Protein AF-A0A2H9PUE4-F1 (afdb_monomer)

Mean predicted aligned error: 6.06 Å

Nearest PDB structures (foldseek):
  3v8v-assembly1_A  TM=7.318E-01  e=1.512E-08  Escherichia coli K-12
  3v97-assembly1_A  TM=7.024E-01  e=2.217E-08  Escherichia coli K-12
  3v97-assembly2_B  TM=6.130E-01  e=7.883E-07  Escherichia coli K-12
  3ldu-assembly1_A  TM=6.928E-01  e=2.484E-06  Clostridioides difficile 630
  3v8v-assembly2_B  TM=5.876E-01  e=1.140E-04  Escherichia coli K-12

Solvent-accessible surface area (backbone atoms only — not comparable to full-atom values): 8380 Å² total; per-residue (Å²): 87,56,31,38,31,36,32,55,70,88,42,39,71,61,36,45,51,51,41,40,76,55,67,34,46,72,75,48,74,51,90,28,28,32,32,30,38,30,55,71,72,40,46,53,47,40,48,72,65,54,82,57,40,47,33,34,20,37,55,65,52,70,77,67,37,52,61,19,21,31,58,47,54,46,62,71,45,92,88,56,59,50,72,58,51,23,52,53,51,45,54,50,52,53,51,51,25,54,75,72,71,41,63,59,44,85,29,92,85,77,40,80,24,47,34,37,36,40,35,35,73,40,101,71,97,44,69,43,77,46,59,19,35,57,74,42,62,65,51,78,68,43,67,77,63,65,54,66,77,67,72,74,130

Sequence (153 aa):
MKAIAEVLVGAQAYAAQELTLLGCTVTGQQDG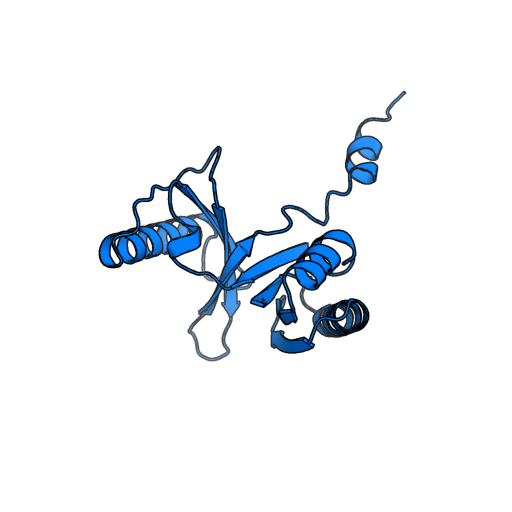LVFFDADDATTYRACYRSQSSERICKALDLQDLEGSFCVRARVLSDDVATPAAEATIGARLLEECRSAGVETKVDLSSPKAMVRATIVPQGDDTSGEVLGIDLSGDIGKRDYKVFASRSSL

Foldseek 3Di:
DKKKFFFAFVCAVVQCVVLVVLVWAFDDDDGRMTITDDDPVSQVSCLQPRPGGQFMFAQDDLLLQAAEEFEFEDEPDPPDDRVVVRVVVQVVSVVVCVVVVRHYDYDPDDGSWYKYWYFDDDPPPDTDIGIGTTPRPGSVPDVVVVVVVVDDD

Secondary structure (DSSP, 8-state):
-EEEEEE-TT-HHHHHHHHHHTT-EEEEEETTEEEEE--HHHHHHHHHH-SSEEEEEEEP-GGGGSS-EEEEEEE-STTS-HHHHHHHHHHHHHHHHHHTT----B-SSS-SEEEEEEEEEPSSS-EEEEEEEESSS-TT--HHHHHHTS---

Structure (mmCIF, N/CA/C/O backbone):
data_AF-A0A2H9PUE4-F1
#
_entry.id   AF-A0A2H9PUE4-F1
#
loop_
_atom_site.group_PDB
_atom_site.id
_atom_site.type_symbol
_atom_site.label_atom_id
_atom_site.label_alt_id
_atom_site.label_comp_id
_atom_site.label_asym_id
_atom_site.label_entity_id
_atom_site.label_seq_id
_atom_site.pdbx_PDB_ins_code
_atom_site.Cartn_x
_atom_site.Cartn_y
_atom_site.Cartn_z
_atom_site.occupancy
_atom_site.B_iso_or_equiv
_atom_site.auth_seq_id
_atom_site.auth_comp_id
_atom_site.auth_asym_id
_atom_site.auth_atom_id
_atom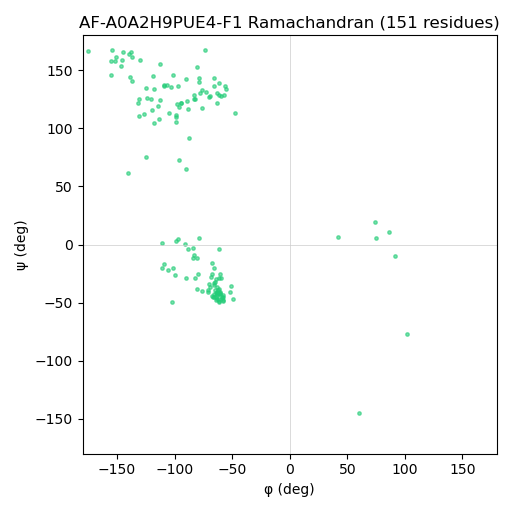_site.pdbx_PDB_model_num
ATOM 1 N N . MET A 1 1 ? -5.335 -11.157 -4.979 1.00 92.81 1 MET A N 1
ATOM 2 C CA . MET A 1 1 ? -5.333 -9.836 -4.323 1.00 92.81 1 MET A CA 1
ATOM 3 C C . MET A 1 1 ? -4.984 -8.782 -5.357 1.00 92.81 1 MET A C 1
ATOM 5 O O . MET A 1 1 ? -4.042 -9.008 -6.105 1.00 92.81 1 ME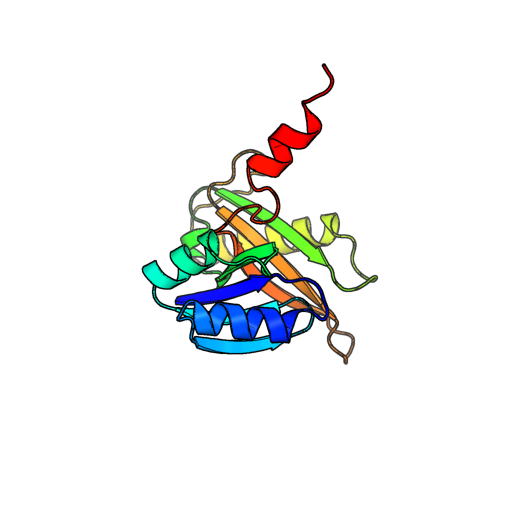T A O 1
ATOM 9 N N . LYS A 1 2 ? -5.726 -7.667 -5.384 1.00 96.31 2 LYS A N 1
ATOM 10 C CA . LYS A 1 2 ? -5.362 -6.470 -6.155 1.00 96.31 2 LYS A CA 1
ATOM 11 C C . LYS A 1 2 ? -4.378 -5.636 -5.342 1.00 96.31 2 LYS A C 1
ATOM 13 O O . LYS A 1 2 ? -4.663 -5.336 -4.180 1.00 96.31 2 LYS A O 1
ATOM 18 N N . ALA A 1 3 ? -3.253 -5.269 -5.934 1.00 96.75 3 ALA A N 1
ATOM 19 C CA . ALA A 1 3 ? -2.186 -4.537 -5.272 1.00 96.75 3 ALA A CA 1
ATOM 20 C C . ALA A 1 3 ? -1.622 -3.422 -6.163 1.00 96.75 3 ALA A C 1
ATOM 22 O O . ALA A 1 3 ? -1.826 -3.384 -7.380 1.00 96.75 3 ALA A O 1
ATOM 23 N N . ILE A 1 4 ? -0.948 -2.479 -5.514 1.00 97.12 4 ILE A N 1
ATOM 24 C CA . ILE A 1 4 ? -0.405 -1.258 -6.097 1.00 97.12 4 ILE A CA 1
ATOM 25 C C . ILE A 1 4 ? 1.047 -1.145 -5.641 1.00 97.12 4 ILE A C 1
ATOM 27 O O . ILE A 1 4 ? 1.323 -1.155 -4.443 1.00 97.12 4 ILE A O 1
ATOM 31 N N . ALA A 1 5 ? 1.978 -1.022 -6.578 1.00 96.12 5 ALA A N 1
ATOM 32 C CA . ALA A 1 5 ? 3.348 -0.635 -6.286 1.00 96.12 5 ALA A CA 1
ATOM 33 C C . ALA A 1 5 ? 3.514 0.865 -6.539 1.00 96.12 5 ALA A C 1
ATOM 35 O O . ALA A 1 5 ? 3.308 1.337 -7.657 1.00 96.12 5 ALA A O 1
ATOM 36 N N . GLU A 1 6 ? 3.897 1.602 -5.499 1.00 95.00 6 GLU A N 1
ATOM 37 C CA . GLU A 1 6 ? 4.388 2.971 -5.630 1.00 95.00 6 GLU A CA 1
ATOM 38 C C . GLU A 1 6 ? 5.835 2.928 -6.118 1.00 95.00 6 GLU A C 1
ATOM 40 O O . GLU A 1 6 ? 6.665 2.215 -5.550 1.00 95.00 6 GLU A O 1
ATOM 45 N N . VAL A 1 7 ? 6.149 3.691 -7.158 1.00 94.31 7 VAL A N 1
ATOM 46 C CA . VAL A 1 7 ? 7.466 3.708 -7.804 1.00 94.31 7 VAL A CA 1
ATOM 47 C C . VAL A 1 7 ? 7.886 5.140 -8.125 1.00 94.31 7 VAL A C 1
ATOM 49 O O . VAL A 1 7 ? 7.073 6.070 -8.134 1.00 94.31 7 VAL A O 1
ATOM 52 N N . LEU A 1 8 ? 9.165 5.334 -8.442 1.00 92.00 8 LEU A N 1
ATOM 53 C CA . LEU A 1 8 ? 9.621 6.606 -8.991 1.00 92.00 8 LEU A CA 1
ATOM 54 C C . LEU A 1 8 ? 8.914 6.888 -10.330 1.00 92.00 8 LEU A C 1
ATOM 56 O O . LEU A 1 8 ? 8.755 5.993 -11.163 1.00 92.00 8 LEU A O 1
ATOM 60 N N . VAL A 1 9 ? 8.507 8.139 -10.551 1.00 90.75 9 VAL A N 1
ATOM 61 C CA . VAL A 1 9 ? 7.929 8.569 -11.834 1.00 90.75 9 VAL A CA 1
ATOM 62 C C . VAL A 1 9 ? 8.953 8.328 -12.951 1.00 90.75 9 VAL A C 1
ATOM 64 O O . VAL A 1 9 ? 10.113 8.715 -12.829 1.00 90.75 9 VAL A O 1
ATOM 67 N N . GLY A 1 10 ? 8.537 7.642 -14.017 1.00 91.62 10 GLY A N 1
ATOM 68 C CA . GLY A 1 10 ? 9.399 7.196 -15.118 1.00 91.62 10 GLY A CA 1
ATOM 69 C C . GLY A 1 10 ? 9.992 5.788 -14.948 1.00 91.62 10 GLY A C 1
ATOM 70 O O . GLY A 1 10 ? 10.546 5.250 -15.905 1.00 91.62 10 GLY A O 1
ATOM 71 N N . ALA A 1 11 ? 9.870 5.158 -13.772 1.00 94.75 11 ALA A N 1
ATOM 72 C CA . ALA A 1 11 ? 10.392 3.811 -13.506 1.00 94.75 11 ALA A CA 1
ATOM 73 C C . ALA A 1 11 ? 9.345 2.685 -13.641 1.00 94.75 11 ALA A C 1
ATOM 75 O O . ALA A 1 11 ? 9.654 1.523 -13.374 1.00 94.75 11 ALA A O 1
ATOM 76 N N . GLN A 1 12 ? 8.115 2.989 -14.062 1.00 95.62 12 GLN A N 1
ATOM 77 C CA . GLN A 1 12 ? 6.990 2.044 -14.047 1.00 95.62 12 GLN A CA 1
ATOM 78 C C . GLN A 1 12 ? 7.211 0.834 -14.944 1.00 95.62 12 GLN A C 1
ATOM 80 O O . GLN A 1 12 ? 6.933 -0.285 -14.526 1.00 95.62 12 GLN A O 1
ATOM 85 N N . ALA A 1 13 ? 7.763 1.037 -16.143 1.00 96.44 13 ALA A N 1
ATOM 86 C CA . ALA A 1 13 ? 8.012 -0.060 -17.074 1.00 96.44 13 ALA A CA 1
ATOM 87 C C . ALA A 1 13 ? 9.019 -1.066 -16.495 1.00 96.44 13 ALA A C 1
ATOM 89 O O . ALA A 1 13 ? 8.822 -2.279 -16.588 1.00 96.44 13 ALA A O 1
ATOM 90 N N . TYR A 1 14 ? 10.068 -0.557 -15.841 1.00 96.75 14 TYR A N 1
ATOM 91 C CA . TYR A 1 14 ? 11.058 -1.384 -15.158 1.00 96.75 14 TYR A CA 1
ATOM 92 C C . TYR A 1 14 ? 10.439 -2.120 -13.962 1.00 96.75 14 TYR A C 1
ATOM 94 O O . TYR A 1 14 ? 10.622 -3.329 -13.816 1.00 96.75 14 TYR A O 1
ATOM 102 N N . ALA A 1 15 ? 9.646 -1.421 -13.149 1.00 96.88 15 ALA A N 1
ATOM 103 C CA . ALA A 1 15 ? 8.969 -2.018 -12.004 1.00 96.88 15 ALA A CA 1
ATOM 104 C C . ALA A 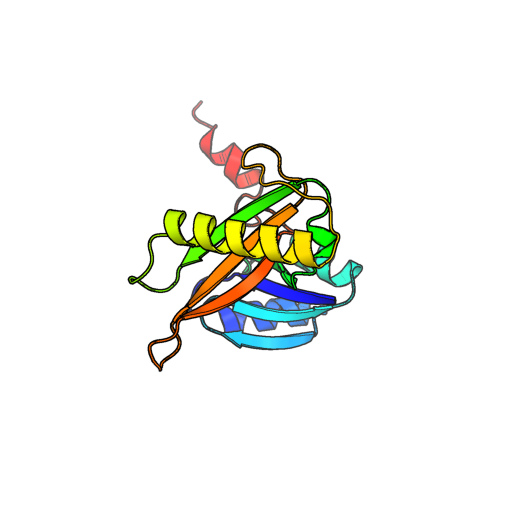1 15 ? 7.936 -3.080 -12.404 1.00 96.88 15 ALA A C 1
ATOM 106 O O . ALA A 1 15 ? 7.863 -4.140 -11.788 1.00 96.88 15 ALA A O 1
ATOM 107 N N . ALA A 1 16 ? 7.182 -2.852 -13.478 1.00 98.12 16 ALA A N 1
ATOM 108 C CA . ALA A 1 16 ? 6.245 -3.822 -14.033 1.00 98.12 16 ALA A CA 1
ATOM 109 C C . ALA A 1 16 ? 6.957 -5.103 -14.491 1.00 98.12 16 ALA A C 1
ATOM 111 O O . ALA A 1 16 ? 6.490 -6.213 -14.216 1.00 98.12 16 ALA A O 1
ATOM 112 N N . GLN A 1 17 ? 8.115 -4.969 -15.145 1.00 98.38 17 GLN A N 1
ATOM 113 C CA . GLN A 1 17 ? 8.927 -6.121 -15.526 1.00 98.38 17 GLN A CA 1
ATOM 114 C C . GLN A 1 17 ? 9.449 -6.873 -14.293 1.00 98.38 17 GLN A C 1
ATOM 116 O O . GLN A 1 17 ? 9.344 -8.099 -14.244 1.00 98.38 17 GLN A O 1
ATOM 121 N N . GLU A 1 18 ? 9.958 -6.161 -13.283 1.00 97.81 18 GLU A N 1
ATOM 122 C CA . GLU A 1 18 ? 10.400 -6.766 -12.021 1.00 97.81 18 GLU A CA 1
ATOM 123 C C . GLU A 1 18 ? 9.260 -7.533 -11.333 1.00 97.81 18 GLU A C 1
ATOM 125 O O . GLU A 1 18 ? 9.429 -8.700 -10.981 1.00 97.81 18 GLU A O 1
ATOM 130 N N . LEU A 1 19 ? 8.080 -6.927 -11.190 1.00 98.12 19 LEU A N 1
ATOM 131 C CA . LEU A 1 19 ? 6.915 -7.559 -10.563 1.00 98.12 19 LEU A CA 1
ATOM 132 C C . LEU A 1 19 ? 6.465 -8.812 -11.323 1.00 98.12 19 LEU A C 1
ATOM 134 O O . LEU A 1 19 ? 6.138 -9.822 -10.697 1.00 98.12 19 LEU A O 1
ATOM 138 N N . THR A 1 20 ? 6.525 -8.785 -12.656 1.00 98.31 20 THR A N 1
ATOM 139 C CA . THR A 1 20 ? 6.238 -9.957 -13.497 1.00 98.31 20 THR A CA 1
ATOM 140 C C . THR A 1 20 ? 7.238 -11.088 -13.239 1.00 98.31 20 THR A C 1
ATOM 142 O O . THR A 1 20 ? 6.839 -12.239 -13.062 1.00 98.31 20 THR A O 1
ATOM 145 N N . LEU A 1 21 ? 8.537 -10.780 -13.135 1.00 98.31 21 LEU A N 1
ATOM 146 C CA . LEU A 1 21 ? 9.578 -11.760 -12.782 1.00 98.31 21 LEU A CA 1
ATOM 147 C C . LEU A 1 21 ? 9.397 -12.319 -11.365 1.00 98.31 21 LEU A C 1
ATOM 149 O O . LEU A 1 21 ? 9.734 -13.472 -11.099 1.00 98.31 21 LEU A O 1
ATOM 153 N N . LEU A 1 22 ? 8.830 -11.521 -10.461 1.00 97.81 22 LEU A N 1
ATOM 154 C CA . LEU A 1 22 ? 8.439 -11.944 -9.119 1.00 97.81 22 LEU A CA 1
ATOM 155 C C . LEU A 1 22 ? 7.111 -12.712 -9.098 1.00 97.81 22 LEU A C 1
ATOM 157 O O . LEU A 1 22 ? 6.653 -13.059 -8.012 1.00 97.81 22 LEU A O 1
ATOM 161 N N . GLY A 1 23 ? 6.514 -13.018 -10.252 1.00 97.88 23 GLY A N 1
ATOM 162 C CA . GLY A 1 23 ? 5.312 -13.840 -10.397 1.00 97.88 23 GLY A CA 1
ATOM 163 C C . GLY A 1 23 ? 3.988 -13.086 -10.256 1.00 97.88 23 GLY A C 1
ATOM 164 O O . GLY A 1 23 ? 2.949 -13.728 -10.141 1.00 97.88 23 GLY A O 1
ATOM 165 N N . CYS A 1 24 ? 4.006 -11.753 -10.240 1.00 98.25 24 CYS A N 1
ATOM 166 C CA . CYS A 1 24 ? 2.789 -10.941 -10.236 1.00 98.25 24 CYS A CA 1
ATOM 167 C C . CYS A 1 24 ? 2.214 -10.818 -11.655 1.00 98.25 24 CYS A C 1
ATOM 169 O O . CYS A 1 24 ? 2.953 -10.833 -12.639 1.00 98.25 24 CYS A O 1
ATOM 171 N N . THR A 1 25 ? 0.903 -10.619 -11.767 1.00 98.50 25 THR A N 1
ATOM 172 C CA . THR A 1 25 ? 0.244 -10.292 -13.039 1.00 98.50 25 THR A CA 1
ATOM 173 C C . THR A 1 25 ? 0.011 -8.788 -13.110 1.00 98.50 25 THR A C 1
ATOM 175 O O . THR A 1 25 ? -0.869 -8.276 -12.428 1.00 98.50 25 THR A O 1
ATOM 178 N N . VAL A 1 26 ? 0.792 -8.060 -13.911 1.00 98.25 26 VAL A N 1
ATOM 179 C CA . VAL A 1 26 ? 0.617 -6.604 -14.068 1.00 98.25 26 VAL A CA 1
ATOM 180 C C . VAL A 1 26 ? -0.669 -6.307 -14.840 1.00 98.25 26 VAL A C 1
ATOM 182 O O . VAL A 1 26 ? -0.869 -6.819 -15.939 1.00 98.25 26 VAL A O 1
ATOM 185 N N . THR A 1 27 ? -1.528 -5.464 -14.270 1.00 97.75 27 THR A N 1
ATOM 186 C CA . THR A 1 27 ? -2.849 -5.110 -14.816 1.00 97.75 27 THR A CA 1
ATOM 187 C C . THR A 1 27 ? -2.921 -3.678 -15.340 1.00 97.75 27 THR A C 1
ATOM 189 O O . THR A 1 27 ? -3.811 -3.365 -16.128 1.00 97.75 27 THR A O 1
ATOM 192 N N . GLY A 1 28 ? -1.980 -2.811 -14.960 1.00 96.25 28 GLY A N 1
ATOM 193 C CA . GLY A 1 28 ? -1.926 -1.433 -15.442 1.00 96.25 28 GLY A CA 1
ATOM 194 C C . GLY A 1 28 ? -0.699 -0.672 -14.952 1.00 96.25 28 GLY A C 1
ATOM 195 O O . GLY A 1 28 ? -0.006 -1.101 -14.030 1.00 96.25 28 GLY A O 1
ATOM 196 N N . GLN A 1 29 ? -0.439 0.477 -15.570 1.00 95.00 29 GLN A N 1
ATOM 197 C CA . GLN A 1 29 ? 0.621 1.410 -15.182 1.00 95.00 29 GLN A CA 1
ATOM 198 C C . GLN A 1 29 ? 0.093 2.843 -15.283 1.00 95.00 29 GLN A C 1
ATOM 200 O O . GLN A 1 29 ? -0.678 3.155 -16.189 1.00 95.00 29 GLN A O 1
ATOM 205 N N . GLN A 1 30 ? 0.523 3.702 -14.364 1.00 91.69 30 GLN A N 1
ATOM 206 C CA . GLN A 1 30 ? 0.257 5.143 -14.353 1.00 91.69 30 GLN A CA 1
ATOM 207 C C . GLN A 1 30 ? 1.485 5.873 -13.792 1.00 91.69 30 GLN A C 1
ATOM 209 O O . GLN A 1 30 ? 2.368 5.244 -13.220 1.00 91.69 30 GLN A O 1
ATOM 214 N N . ASP A 1 31 ? 1.593 7.189 -13.948 1.00 88.62 31 ASP A N 1
ATOM 215 C CA . ASP A 1 31 ? 2.656 7.984 -13.325 1.00 88.62 31 ASP A CA 1
ATOM 216 C C . ASP A 1 31 ? 2.855 7.686 -11.834 1.00 88.62 31 ASP A C 1
ATOM 218 O O . ASP A 1 31 ? 1.983 7.909 -11.000 1.00 88.62 31 ASP A O 1
ATOM 222 N N . GLY A 1 32 ? 4.025 7.107 -11.529 1.00 91.19 32 GLY A N 1
ATOM 223 C CA . GLY A 1 32 ? 4.427 6.694 -10.184 1.00 91.19 32 GLY A CA 1
ATOM 224 C C . GLY A 1 32 ? 3.765 5.420 -9.643 1.00 91.19 32 GLY A C 1
ATOM 225 O O . GLY A 1 32 ? 3.996 5.092 -8.481 1.00 91.19 32 GLY A O 1
ATOM 226 N N . LEU A 1 33 ? 2.970 4.693 -10.440 1.00 95.19 33 LEU A N 1
ATOM 227 C CA . LEU A 1 33 ? 2.182 3.542 -9.983 1.00 95.19 33 LEU A CA 1
ATOM 228 C C . LEU A 1 33 ? 2.233 2.351 -10.953 1.00 95.19 33 LEU A C 1
ATOM 230 O O . LEU A 1 33 ? 2.128 2.504 -12.173 1.00 95.19 33 LEU A O 1
ATOM 234 N N . VAL A 1 34 ? 2.298 1.140 -10.398 1.00 97.19 34 VAL A N 1
ATOM 235 C CA . VAL A 1 34 ? 2.061 -0.118 -11.124 1.00 97.19 34 VAL A CA 1
ATOM 236 C C . VAL A 1 34 ? 0.961 -0.908 -10.421 1.00 97.19 34 VAL A C 1
ATOM 238 O O . VAL A 1 34 ? 1.059 -1.192 -9.230 1.00 97.19 34 VAL A O 1
ATOM 241 N N . PHE A 1 3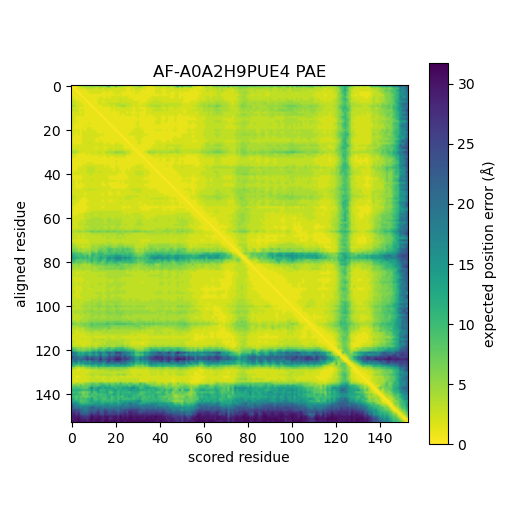5 ? -0.076 -1.288 -11.161 1.00 97.81 35 PHE A N 1
ATOM 242 C CA . PHE A 1 35 ? -1.187 -2.098 -10.664 1.00 97.81 35 PHE A CA 1
ATOM 243 C C . PHE A 1 35 ? -0.951 -3.563 -11.020 1.00 97.81 35 PHE A C 1
ATOM 245 O O . PHE A 1 35 ? -0.541 -3.872 -12.144 1.00 97.81 35 PHE A O 1
ATOM 252 N N . PHE A 1 36 ? -1.199 -4.472 -10.080 1.00 98.38 36 PHE A N 1
ATOM 253 C CA . PHE A 1 36 ? -0.998 -5.899 -10.308 1.00 98.38 36 PHE A CA 1
ATOM 254 C C . PHE A 1 36 ? -1.921 -6.781 -9.465 1.00 98.38 36 PHE A C 1
ATOM 256 O O . PHE A 1 36 ? -2.406 -6.381 -8.407 1.00 98.38 36 PHE A O 1
ATOM 263 N N . ASP A 1 37 ? -2.115 -8.009 -9.937 1.00 98.19 37 ASP A N 1
ATOM 264 C CA . ASP A 1 37 ? -2.784 -9.089 -9.227 1.00 98.19 37 ASP A CA 1
ATOM 265 C C . ASP A 1 37 ? -1.774 -10.161 -8.801 1.00 98.19 37 ASP A C 1
ATOM 267 O O . ASP A 1 37 ? -0.892 -10.562 -9.566 1.00 98.19 37 ASP A O 1
ATOM 271 N N . ALA A 1 38 ? -1.912 -10.644 -7.568 1.00 97.38 38 ALA A N 1
ATOM 272 C CA . ALA A 1 38 ? -1.085 -11.707 -7.001 1.00 97.38 38 ALA A CA 1
ATOM 273 C C . ALA A 1 38 ? -1.827 -12.448 -5.877 1.00 97.38 38 ALA A C 1
ATOM 275 O O . ALA A 1 38 ? -2.765 -11.912 -5.282 1.00 97.38 38 ALA A O 1
ATOM 276 N N . ASP A 1 39 ? -1.430 -13.684 -5.576 1.00 98.00 39 ASP A N 1
ATOM 277 C CA . ASP A 1 39 ? -1.802 -14.321 -4.307 1.00 98.00 39 ASP A CA 1
ATOM 278 C C . ASP A 1 39 ? -1.000 -13.723 -3.137 1.00 98.00 39 ASP A C 1
ATOM 280 O O . ASP A 1 39 ? -0.032 -12.989 -3.343 1.00 98.00 39 ASP A O 1
ATOM 284 N N . ASP A 1 40 ? -1.403 -14.014 -1.900 1.00 95.56 40 ASP A N 1
ATOM 285 C CA . ASP A 1 40 ? -0.781 -13.423 -0.709 1.00 95.56 40 ASP A CA 1
ATOM 286 C C . ASP A 1 40 ? 0.722 -13.724 -0.647 1.00 95.56 40 ASP A C 1
ATOM 288 O O . ASP A 1 40 ? 1.534 -12.825 -0.426 1.00 95.56 40 ASP A O 1
ATOM 292 N N . ALA A 1 41 ? 1.116 -14.973 -0.913 1.00 96.69 41 ALA A N 1
ATOM 293 C CA . ALA A 1 41 ? 2.515 -15.394 -0.886 1.00 96.69 41 ALA A CA 1
ATOM 294 C C . ALA A 1 41 ? 3.368 -14.626 -1.910 1.00 96.69 41 ALA A C 1
ATOM 296 O O . ALA A 1 41 ? 4.493 -14.212 -1.614 1.00 96.69 41 ALA A O 1
ATOM 297 N N . THR A 1 42 ? 2.833 -14.403 -3.106 1.00 97.44 42 THR A N 1
ATOM 298 C CA . THR A 1 42 ? 3.481 -13.645 -4.174 1.00 97.44 42 THR A CA 1
ATOM 299 C C . THR A 1 42 ? 3.528 -12.155 -3.853 1.00 97.44 42 THR A C 1
ATOM 301 O O . THR A 1 42 ? 4.569 -11.536 -4.069 1.00 97.44 42 THR A O 1
ATOM 304 N N . THR A 1 43 ? 2.476 -11.591 -3.256 1.00 96.69 43 THR A N 1
ATOM 305 C CA . THR A 1 43 ? 2.472 -10.199 -2.780 1.00 96.69 43 THR A CA 1
ATOM 306 C C . THR A 1 43 ? 3.546 -9.981 -1.716 1.00 96.69 43 THR A C 1
ATOM 308 O O . THR A 1 43 ? 4.365 -9.074 -1.848 1.00 96.69 43 THR A O 1
ATOM 311 N N . TYR A 1 44 ? 3.640 -10.850 -0.706 1.00 95.00 44 TYR A N 1
ATOM 312 C CA . TYR A 1 44 ? 4.692 -10.747 0.313 1.00 95.00 44 TYR A CA 1
ATOM 313 C C . TYR A 1 44 ? 6.095 -10.986 -0.262 1.00 95.00 44 TYR A C 1
ATOM 315 O O . TYR A 1 44 ? 7.053 -10.322 0.145 1.00 95.00 44 TYR A O 1
ATOM 323 N N . ARG A 1 45 ? 6.238 -11.875 -1.257 1.00 95.81 45 ARG A N 1
ATOM 324 C CA . ARG A 1 45 ? 7.490 -12.015 -2.017 1.00 95.81 45 ARG A CA 1
ATOM 325 C C . ARG A 1 45 ? 7.852 -10.710 -2.722 1.00 95.81 45 ARG A C 1
ATOM 327 O O . ARG A 1 45 ? 9.024 -10.338 -2.692 1.00 95.81 45 ARG A O 1
ATOM 334 N N . ALA A 1 46 ? 6.884 -10.018 -3.318 1.00 95.94 46 ALA A N 1
ATOM 335 C CA . ALA A 1 46 ? 7.100 -8.722 -3.948 1.00 95.94 46 ALA A CA 1
ATOM 336 C C . ALA A 1 46 ? 7.536 -7.666 -2.922 1.00 95.94 46 ALA A C 1
ATOM 338 O O . ALA A 1 46 ? 8.567 -7.031 -3.143 1.00 95.94 46 ALA A O 1
ATOM 339 N N . CYS A 1 47 ? 6.863 -7.565 -1.766 1.00 94.31 47 CYS A N 1
ATOM 340 C CA . CYS A 1 47 ? 7.266 -6.683 -0.657 1.00 94.31 47 CYS A CA 1
ATOM 341 C C . CYS A 1 47 ? 8.728 -6.894 -0.248 1.00 94.31 47 CYS A C 1
ATOM 343 O O . CYS A 1 47 ? 9.455 -5.937 0.000 1.00 94.31 47 CYS A O 1
ATOM 345 N N . TYR A 1 48 ? 9.173 -8.151 -0.199 1.00 92.44 48 TYR A N 1
ATOM 346 C CA . TYR A 1 48 ? 10.526 -8.490 0.230 1.00 92.44 48 TYR A CA 1
ATOM 347 C C . TYR A 1 48 ? 11.590 -8.312 -0.866 1.00 92.44 48 TYR A C 1
ATOM 349 O O . TYR A 1 48 ? 12.729 -7.936 -0.582 1.00 92.44 48 TYR A O 1
ATOM 357 N N . ARG A 1 49 ? 11.267 -8.651 -2.121 1.00 94.25 49 ARG A N 1
ATOM 358 C CA . ARG A 1 49 ? 12.259 -8.768 -3.205 1.00 94.25 49 ARG A CA 1
ATOM 359 C C . ARG A 1 49 ? 12.325 -7.567 -4.130 1.00 94.25 49 ARG A C 1
ATOM 361 O O . ARG A 1 49 ? 13.395 -7.360 -4.702 1.00 94.25 49 ARG A O 1
ATOM 368 N N . SER A 1 50 ? 11.242 -6.807 -4.260 1.00 94.12 50 SER A N 1
ATOM 369 C CA . SER A 1 50 ? 11.198 -5.635 -5.129 1.00 94.12 50 SER A CA 1
ATOM 370 C C . SER A 1 50 ? 12.318 -4.653 -4.777 1.00 94.12 50 SER A C 1
ATOM 372 O O . SER A 1 50 ? 12.568 -4.346 -3.605 1.00 94.12 50 SER A O 1
ATOM 374 N N . GLN A 1 51 ? 13.009 -4.168 -5.801 1.00 92.25 51 GLN A N 1
ATOM 375 C CA . GLN A 1 51 ? 14.039 -3.138 -5.697 1.00 92.25 51 GLN A CA 1
ATOM 376 C C . GLN A 1 51 ? 13.604 -1.822 -6.335 1.00 92.25 51 GLN A C 1
ATOM 378 O O . GLN A 1 51 ? 14.177 -0.784 -6.014 1.00 92.25 51 GLN A O 1
ATOM 383 N N . SER A 1 52 ? 12.616 -1.865 -7.229 1.00 93.12 52 SER A N 1
ATOM 384 C CA . SER A 1 52 ? 12.094 -0.688 -7.926 1.00 93.12 52 SER A CA 1
ATOM 385 C C . SER A 1 52 ? 10.933 -0.009 -7.197 1.00 93.12 52 SER A C 1
ATOM 387 O O . SER A 1 52 ? 10.766 1.203 -7.324 1.00 93.12 52 SER A O 1
ATOM 389 N N . SER A 1 53 ? 10.151 -0.772 -6.427 1.00 94.06 53 SER A N 1
ATOM 390 C CA . SER A 1 53 ? 9.033 -0.232 -5.644 1.00 94.06 53 SER A CA 1
ATOM 391 C C . SER A 1 53 ? 9.523 0.488 -4.390 1.00 94.06 53 SER A C 1
ATOM 393 O O . SER A 1 53 ? 10.321 -0.050 -3.621 1.00 94.06 53 SER A O 1
ATOM 395 N N . GLU A 1 54 ? 8.988 1.682 -4.157 1.00 92.44 54 GLU A N 1
ATOM 396 C CA . GLU A 1 54 ? 9.135 2.433 -2.910 1.00 92.44 54 GLU A CA 1
ATOM 397 C C . GLU A 1 54 ? 8.230 1.848 -1.823 1.00 92.44 54 GLU A C 1
ATOM 399 O O . GLU A 1 54 ? 8.651 1.722 -0.670 1.00 92.44 54 GLU A O 1
ATOM 404 N N . ARG A 1 55 ? 7.004 1.460 -2.204 1.00 94.44 55 ARG A N 1
ATOM 405 C CA . ARG A 1 55 ? 6.029 0.765 -1.353 1.00 94.44 55 ARG A CA 1
ATOM 406 C C . ARG A 1 55 ? 5.182 -0.202 -2.160 1.00 94.44 55 ARG A C 1
ATOM 408 O O . ARG A 1 55 ? 4.944 0.019 -3.345 1.00 94.44 55 ARG A O 1
ATOM 415 N N . ILE A 1 56 ? 4.685 -1.238 -1.497 1.00 96.31 56 ILE A N 1
ATOM 416 C CA . ILE A 1 56 ? 3.673 -2.142 -2.039 1.00 96.31 56 ILE A CA 1
ATOM 417 C C . ILE A 1 56 ? 2.452 -2.098 -1.129 1.00 96.31 56 ILE A C 1
ATOM 419 O O . ILE A 1 56 ? 2.539 -2.329 0.077 1.00 96.31 56 ILE A O 1
ATOM 423 N N . CYS A 1 57 ? 1.310 -1.799 -1.735 1.00 96.69 57 CYS A N 1
ATOM 424 C CA . CYS A 1 57 ? 0.038 -1.624 -1.061 1.00 96.69 57 CYS A CA 1
ATOM 425 C C . CYS A 1 57 ? -0.982 -2.645 -1.566 1.00 96.69 57 CYS A C 1
ATOM 427 O O . CYS A 1 57 ? -1.026 -2.958 -2.755 1.00 96.69 57 CYS A O 1
ATOM 429 N N . LYS A 1 58 ? -1.857 -3.115 -0.683 1.00 96.25 58 LYS A N 1
ATOM 430 C CA . LYS A 1 58 ? -3.107 -3.790 -1.058 1.00 96.25 58 LYS A CA 1
ATOM 431 C C . LYS A 1 58 ? -4.132 -2.728 -1.456 1.00 96.25 58 LYS A C 1
ATOM 433 O O . LYS A 1 58 ? -4.170 -1.677 -0.825 1.00 96.25 58 LYS A O 1
ATOM 438 N N . ALA A 1 59 ? -4.979 -2.980 -2.452 1.00 93.75 59 ALA A N 1
ATOM 439 C CA . ALA A 1 59 ? -6.122 -2.101 -2.718 1.00 93.75 59 ALA A CA 1
ATOM 440 C C . ALA A 1 59 ? -7.010 -1.970 -1.464 1.00 93.75 59 ALA A C 1
ATOM 442 O O . ALA A 1 59 ? -7.259 -2.966 -0.785 1.00 93.75 59 ALA A O 1
ATOM 443 N N . LEU A 1 60 ? -7.457 -0.753 -1.152 1.00 95.88 60 LEU A N 1
ATOM 444 C CA . LEU A 1 60 ? -8.176 -0.470 0.090 1.00 95.88 60 LEU A CA 1
ATOM 445 C C . LEU A 1 60 ? -9.493 -1.260 0.200 1.00 95.88 60 LEU A C 1
ATOM 447 O O . LEU A 1 60 ? -10.340 -1.189 -0.689 1.00 95.88 60 LEU A O 1
ATOM 451 N N . ASP A 1 61 ? -9.676 -1.940 1.333 1.00 95.19 61 ASP A N 1
ATOM 452 C CA . ASP A 1 61 ? -10.958 -2.450 1.823 1.00 95.19 61 ASP A CA 1
ATOM 453 C C . ASP A 1 61 ? -11.264 -1.767 3.166 1.00 95.19 61 ASP A C 1
ATOM 455 O O . ASP A 1 61 ? -10.384 -1.668 4.023 1.00 95.19 61 ASP A O 1
ATOM 459 N N . LEU A 1 62 ? -12.494 -1.281 3.367 1.00 95.25 62 LEU A N 1
ATOM 460 C CA . LEU A 1 62 ? -12.880 -0.592 4.605 1.00 95.25 62 LEU A CA 1
ATOM 461 C C . LEU A 1 62 ? -12.711 -1.479 5.844 1.00 95.25 62 LEU A C 1
ATOM 463 O O . LEU A 1 62 ? -12.437 -0.956 6.922 1.00 95.25 62 LEU A O 1
ATOM 467 N N . GLN A 1 63 ? -12.825 -2.803 5.706 1.00 96.25 63 GLN A N 1
ATOM 468 C CA . GLN A 1 63 ? -12.617 -3.727 6.823 1.00 96.25 63 GLN A CA 1
ATOM 469 C C . GLN A 1 63 ? -11.160 -3.768 7.296 1.00 96.25 63 GLN A C 1
ATOM 471 O O . GLN A 1 63 ? -10.900 -4.023 8.471 1.00 96.25 63 GLN A O 1
ATOM 476 N N . ASP A 1 64 ? -10.198 -3.440 6.427 1.00 94.62 64 ASP A N 1
ATOM 477 C CA . ASP A 1 64 ? -8.791 -3.342 6.826 1.00 94.62 64 ASP A CA 1
ATOM 478 C C . ASP A 1 64 ? -8.546 -2.154 7.782 1.00 94.62 64 ASP A C 1
ATOM 480 O O . ASP A 1 64 ? -7.511 -2.101 8.449 1.00 94.62 64 ASP A O 1
ATOM 484 N N . LEU A 1 65 ? -9.491 -1.205 7.874 1.00 96.75 65 LEU A N 1
ATOM 485 C CA . LEU A 1 65 ? -9.397 -0.018 8.729 1.00 96.75 65 LEU A CA 1
ATOM 486 C C . LEU A 1 65 ? -9.934 -0.236 10.150 1.00 96.75 65 LEU A C 1
ATOM 488 O O . LEU A 1 65 ? -9.829 0.677 10.968 1.00 96.75 65 LEU A O 1
ATOM 492 N N . GLU A 1 66 ? -10.495 -1.402 10.478 1.00 96.81 66 GLU A N 1
ATOM 493 C CA . GLU A 1 66 ? -11.050 -1.685 11.808 1.00 96.81 66 GLU A CA 1
ATOM 494 C C . GLU A 1 66 ? -10.001 -1.500 12.923 1.00 96.81 66 GLU A C 1
ATOM 496 O O . GLU A 1 66 ? -8.914 -2.090 12.891 1.00 96.81 66 GLU A O 1
ATOM 501 N N . GLY A 1 67 ? -10.345 -0.725 13.955 1.00 96.25 67 GLY A N 1
ATOM 502 C CA . GLY A 1 67 ? -9.489 -0.432 15.105 1.00 96.25 67 GLY A CA 1
ATOM 503 C C . GLY A 1 67 ? -8.840 0.949 15.031 1.00 96.25 67 GLY A C 1
ATOM 504 O O . GLY A 1 67 ? -9.270 1.860 15.737 1.00 96.25 67 GLY A O 1
ATOM 505 N N . SER A 1 68 ? -7.791 1.120 14.223 1.00 97.19 68 SER A N 1
ATOM 506 C CA . SER A 1 68 ? -7.180 2.436 13.992 1.00 97.19 68 SER A CA 1
ATOM 507 C C . SER A 1 68 ? -6.436 2.527 12.664 1.00 97.19 68 SER A C 1
ATOM 509 O O . SER A 1 68 ? -5.783 1.572 12.238 1.00 97.19 68 SER A O 1
ATOM 511 N N . PHE A 1 69 ? -6.460 3.705 12.041 1.00 97.81 69 PHE A N 1
ATOM 512 C CA . PHE A 1 69 ? -5.698 3.963 10.822 1.00 97.81 69 PHE A CA 1
ATOM 513 C C . PHE A 1 69 ? -5.052 5.349 10.793 1.00 97.81 69 PHE A C 1
ATOM 515 O O . PHE A 1 69 ? -5.423 6.252 11.543 1.00 97.81 69 PHE A O 1
ATOM 522 N N . CYS A 1 70 ? -4.088 5.533 9.897 1.00 96.81 70 CYS A N 1
ATOM 523 C CA . CYS A 1 70 ? -3.619 6.853 9.489 1.00 96.81 70 CYS A CA 1
ATOM 524 C C . CYS A 1 70 ? -3.589 6.958 7.967 1.00 96.81 70 CYS A C 1
ATOM 526 O O . CYS A 1 70 ? -3.518 5.945 7.274 1.00 96.81 70 CYS A O 1
ATOM 528 N N . VAL A 1 71 ? -3.616 8.186 7.454 1.00 96.81 71 VAL A N 1
ATOM 529 C CA . VAL A 1 71 ? -3.433 8.461 6.028 1.00 96.81 71 VAL A CA 1
ATOM 530 C C . VAL A 1 71 ? -2.053 9.068 5.817 1.00 96.81 71 VAL A C 1
ATOM 532 O O . VAL A 1 71 ? -1.604 9.921 6.590 1.00 96.81 71 VAL A O 1
ATOM 535 N N . ARG A 1 72 ? -1.368 8.605 4.773 1.00 95.06 72 ARG A N 1
ATOM 536 C CA . ARG A 1 72 ? -0.140 9.197 4.255 1.00 95.06 72 ARG A CA 1
ATOM 537 C C . ARG A 1 72 ? -0.310 9.471 2.775 1.00 95.06 72 ARG A C 1
ATOM 539 O O . ARG A 1 72 ? -0.402 8.531 1.982 1.00 95.06 72 ARG A O 1
ATOM 546 N N . ALA A 1 73 ? -0.349 10.747 2.420 1.00 92.38 73 ALA A N 1
ATOM 547 C CA . ALA A 1 73 ? -0.562 11.157 1.045 1.00 92.38 73 ALA A CA 1
ATOM 548 C C . ALA A 1 73 ? 0.770 11.305 0.299 1.00 92.38 73 ALA A C 1
ATOM 550 O O . ALA A 1 73 ? 1.775 11.773 0.839 1.00 92.38 73 ALA A O 1
ATOM 551 N N . ARG A 1 74 ? 0.764 10.911 -0.970 1.00 90.94 74 ARG A N 1
ATOM 552 C CA . ARG A 1 74 ? 1.784 11.212 -1.968 1.00 90.94 74 ARG A CA 1
ATOM 553 C C . ARG A 1 74 ? 1.100 12.015 -3.064 1.00 90.94 74 ARG A C 1
ATOM 555 O O . ARG A 1 74 ? 0.337 11.463 -3.850 1.00 90.94 74 ARG A O 1
ATOM 562 N N . VAL A 1 75 ? 1.352 13.316 -3.089 1.00 86.50 75 VAL A N 1
ATOM 563 C CA . VAL A 1 75 ? 0.768 14.218 -4.085 1.00 86.50 75 VAL A CA 1
ATOM 564 C C . VAL A 1 75 ? 1.757 14.363 -5.235 1.00 86.50 75 VAL A C 1
ATOM 566 O O . VAL A 1 75 ? 2.910 14.721 -5.007 1.00 86.50 75 VAL A O 1
ATOM 569 N N . LEU A 1 76 ? 1.330 14.015 -6.450 1.00 81.94 76 LEU A N 1
ATOM 570 C CA . LEU A 1 76 ? 2.113 14.187 -7.679 1.00 81.94 76 LEU A CA 1
ATOM 571 C C . LEU A 1 76 ? 1.705 15.446 -8.467 1.00 81.94 76 LEU A C 1
ATOM 573 O O . LEU A 1 76 ? 2.230 15.670 -9.553 1.00 81.94 76 LEU A O 1
ATOM 577 N N . SER A 1 77 ? 0.775 16.247 -7.938 1.00 76.38 77 SER A N 1
ATOM 578 C CA . SER A 1 77 ? 0.372 17.558 -8.459 1.00 76.38 77 SER A CA 1
ATOM 579 C C . SER A 1 77 ? 0.774 18.691 -7.505 1.00 76.38 77 SER A C 1
ATOM 581 O O . SER A 1 77 ? 0.899 18.481 -6.299 1.00 76.38 77 SER A O 1
ATOM 583 N N . ASP A 1 78 ? 0.939 19.903 -8.037 1.00 74.00 78 ASP A N 1
ATOM 584 C CA . ASP A 1 78 ? 1.332 21.083 -7.246 1.00 74.00 78 ASP A CA 1
ATOM 585 C C . ASP A 1 78 ? 0.141 21.765 -6.538 1.00 74.00 78 ASP A C 1
ATOM 587 O O . ASP A 1 78 ? 0.325 22.634 -5.685 1.00 74.00 78 ASP A O 1
ATOM 591 N N . ASP A 1 79 ? -1.090 21.355 -6.851 1.00 75.94 79 ASP A N 1
ATOM 592 C CA . ASP A 1 79 ? -2.306 22.081 -6.460 1.00 75.94 79 ASP A CA 1
ATOM 593 C C . ASP A 1 79 ? -2.810 21.766 -5.044 1.00 75.94 79 ASP A C 1
ATOM 595 O O . ASP A 1 79 ? -3.704 22.442 -4.530 1.00 75.94 79 ASP A O 1
ATOM 599 N N . VAL A 1 80 ? -2.273 20.726 -4.394 1.00 78.12 80 VAL A N 1
ATOM 600 C CA . VAL A 1 80 ? -2.792 20.234 -3.111 1.00 78.12 80 VAL A CA 1
ATOM 601 C C . VAL A 1 80 ? -1.671 20.040 -2.098 1.00 78.12 80 VAL A C 1
ATOM 603 O O . VAL A 1 80 ? -0.766 19.229 -2.276 1.00 78.12 80 VAL A O 1
ATOM 606 N N . ALA A 1 81 ? -1.770 20.732 -0.962 1.00 84.31 81 ALA A N 1
ATOM 607 C CA . ALA A 1 81 ? -0.854 20.523 0.152 1.00 84.31 81 ALA A CA 1
ATOM 608 C C . ALA A 1 81 ? -1.088 19.150 0.810 1.00 84.31 81 ALA A C 1
ATOM 610 O O . ALA A 1 81 ? -2.197 18.846 1.256 1.00 84.31 81 ALA A O 1
ATOM 611 N 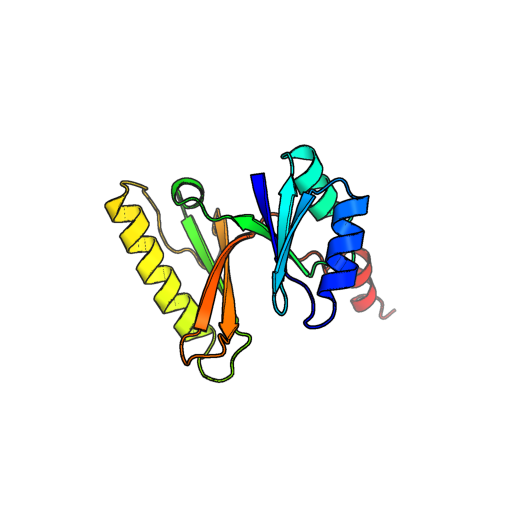N . THR A 1 82 ? -0.025 18.352 0.957 1.00 88.62 82 THR A N 1
ATOM 612 C CA . THR A 1 82 ? -0.074 16.989 1.521 1.00 88.62 82 THR A CA 1
ATOM 613 C C . THR A 1 82 ? -0.832 16.884 2.852 1.00 88.62 82 THR A C 1
ATOM 615 O O . THR A 1 82 ? -1.698 16.018 2.954 1.00 88.62 82 THR A O 1
ATOM 618 N N . PRO A 1 83 ? -0.612 17.754 3.863 1.00 90.75 83 PRO A N 1
ATOM 619 C CA . PRO A 1 83 ? -1.326 17.634 5.138 1.00 90.75 83 PRO A CA 1
ATOM 620 C C . PRO A 1 83 ? -2.833 17.888 5.013 1.00 90.75 83 PRO A C 1
ATOM 622 O O . PRO A 1 83 ? -3.627 17.273 5.722 1.00 90.75 83 PRO A O 1
ATOM 625 N N . ALA A 1 84 ? -3.231 18.785 4.104 1.00 89.19 84 ALA A N 1
ATOM 626 C CA . ALA A 1 84 ? -4.638 19.056 3.839 1.00 89.19 84 ALA A CA 1
ATOM 627 C C . ALA A 1 84 ? -5.299 17.837 3.182 1.00 89.19 84 ALA A C 1
ATOM 629 O O . ALA A 1 84 ? -6.356 17.405 3.636 1.00 89.19 84 ALA A O 1
ATOM 630 N N . ALA A 1 85 ? -4.633 17.224 2.198 1.00 90.94 85 ALA A N 1
ATOM 631 C CA . ALA A 1 85 ? -5.096 15.988 1.573 1.00 90.94 85 ALA A CA 1
ATOM 632 C C . ALA A 1 85 ? -5.264 14.847 2.587 1.00 90.94 85 ALA A C 1
ATOM 634 O O . ALA A 1 85 ? -6.311 14.203 2.618 1.00 90.94 85 ALA A O 1
ATOM 635 N N . GLU A 1 86 ? -4.269 14.619 3.451 1.00 94.81 86 GLU A N 1
ATOM 636 C CA . GLU A 1 86 ? -4.334 13.581 4.490 1.00 94.81 86 GLU A CA 1
ATOM 637 C C . GLU A 1 86 ? -5.528 13.781 5.429 1.00 94.81 86 GLU A C 1
ATOM 639 O O . GLU A 1 86 ? -6.240 12.821 5.731 1.00 94.81 86 GLU A O 1
ATOM 644 N N . ALA A 1 87 ? -5.777 15.020 5.863 1.00 93.88 87 ALA A N 1
ATOM 645 C CA . ALA A 1 87 ? -6.903 15.345 6.732 1.00 93.88 87 ALA A CA 1
ATOM 646 C C . ALA A 1 87 ? -8.253 15.143 6.029 1.00 93.88 87 ALA A C 1
ATOM 648 O O . ALA A 1 87 ? -9.162 14.542 6.604 1.00 93.88 87 ALA A O 1
ATOM 649 N N . THR A 1 88 ? -8.386 15.607 4.782 1.00 94.38 88 THR A N 1
ATOM 650 C CA . THR A 1 88 ? -9.619 15.466 3.996 1.00 94.38 88 THR A CA 1
ATOM 651 C C . THR A 1 88 ? -9.941 14.001 3.714 1.00 94.38 88 THR A C 1
ATOM 653 O O . THR A 1 88 ? -11.065 13.563 3.961 1.00 94.38 88 THR A O 1
ATOM 656 N N . ILE A 1 89 ? -8.956 13.223 3.262 1.00 95.31 89 ILE A N 1
ATOM 657 C CA . ILE A 1 89 ? -9.126 11.794 2.971 1.00 95.31 89 ILE A CA 1
ATOM 658 C C . ILE A 1 89 ? -9.406 11.021 4.262 1.00 95.31 89 ILE A C 1
ATOM 660 O O . ILE A 1 89 ? -10.312 10.193 4.297 1.00 95.31 89 ILE A O 1
ATOM 664 N N . GLY A 1 90 ? -8.690 11.325 5.349 1.00 96.44 90 GLY A N 1
ATOM 665 C CA . GLY A 1 90 ? -8.917 10.693 6.648 1.00 96.44 90 GLY A CA 1
ATOM 666 C C . GLY A 1 90 ? -10.329 10.929 7.185 1.00 96.44 90 GLY A C 1
ATOM 667 O O . GLY A 1 90 ? -10.968 9.989 7.655 1.00 96.44 90 GLY A O 1
ATOM 668 N N . ALA A 1 91 ? -10.847 12.156 7.067 1.00 96.81 91 ALA A N 1
ATOM 669 C CA . ALA A 1 91 ? -12.220 12.476 7.451 1.00 96.81 91 ALA A CA 1
ATOM 670 C C . ALA A 1 91 ? -13.250 11.731 6.586 1.00 96.81 91 ALA A C 1
ATOM 672 O O . ALA A 1 91 ? -14.217 11.195 7.126 1.00 96.81 91 ALA A O 1
ATOM 673 N N . ARG A 1 92 ? -13.021 11.651 5.267 1.00 97.12 92 ARG A N 1
ATOM 674 C CA . ARG A 1 92 ? -13.893 10.914 4.341 1.00 97.12 92 ARG A CA 1
ATOM 675 C C . ARG A 1 92 ? -13.946 9.423 4.686 1.00 97.12 92 ARG A C 1
ATOM 677 O O . ARG A 1 92 ? -15.033 8.883 4.859 1.00 97.12 92 ARG A O 1
ATOM 684 N N . LEU A 1 93 ? -12.790 8.786 4.875 1.00 97.44 93 LEU A N 1
ATOM 685 C CA . LEU A 1 93 ? -12.702 7.364 5.229 1.00 97.44 93 LEU A CA 1
ATOM 686 C C . LEU A 1 93 ? -13.344 7.053 6.584 1.00 97.44 93 LEU A C 1
ATOM 688 O O . LEU A 1 93 ? -13.992 6.023 6.735 1.00 97.44 93 LEU A O 1
ATOM 692 N N . LEU A 1 94 ? -13.214 7.951 7.565 1.00 97.44 94 LEU A N 1
ATOM 693 C CA . LEU A 1 94 ? -13.861 7.779 8.866 1.00 97.44 94 LEU A CA 1
ATOM 694 C C . LEU A 1 94 ? -15.396 7.761 8.743 1.00 97.44 94 LEU A C 1
ATOM 696 O O . LEU A 1 94 ? -16.058 6.980 9.428 1.00 97.44 94 LEU A O 1
ATOM 700 N N . GLU A 1 95 ? -15.960 8.599 7.871 1.00 97.75 95 GLU A N 1
ATOM 701 C CA . GLU A 1 95 ? -17.402 8.624 7.599 1.00 97.75 95 GLU A CA 1
ATOM 702 C C . GLU A 1 95 ? -17.867 7.385 6.823 1.00 97.75 95 GLU A C 1
ATOM 704 O O . GLU A 1 95 ? -18.906 6.802 7.146 1.00 97.75 95 GLU A O 1
ATOM 709 N N . GLU A 1 96 ? -17.084 6.945 5.836 1.00 97.69 96 GLU A N 1
ATOM 710 C CA . GLU A 1 96 ? -17.346 5.718 5.078 1.00 97.69 96 GLU A CA 1
ATOM 711 C C . GLU A 1 96 ? -17.335 4.484 5.993 1.00 97.69 96 GLU A C 1
ATOM 713 O O . GLU A 1 96 ? -18.281 3.695 5.968 1.00 97.69 96 GLU A O 1
ATOM 718 N N . CYS A 1 97 ? -16.334 4.353 6.872 1.00 97.62 97 CYS A N 1
ATOM 719 C CA . CYS A 1 97 ? -16.279 3.291 7.878 1.00 97.62 97 CYS A CA 1
ATOM 720 C C . CYS A 1 97 ? -17.492 3.327 8.809 1.00 97.62 97 CYS A C 1
ATOM 722 O O . CYS A 1 97 ? -18.124 2.293 9.024 1.00 97.62 97 CYS A O 1
ATOM 724 N N . ARG A 1 98 ? -17.869 4.510 9.317 1.00 97.00 98 ARG A N 1
ATOM 725 C CA . ARG A 1 98 ? -19.057 4.660 10.171 1.00 97.00 98 ARG A CA 1
ATOM 726 C C . ARG A 1 98 ? -20.323 4.201 9.451 1.00 97.00 98 ARG A C 1
ATOM 728 O O . ARG A 1 98 ? -21.117 3.464 10.028 1.00 97.00 98 ARG A O 1
ATOM 735 N N . SER A 1 99 ? -20.490 4.610 8.197 1.00 97.69 99 SER A N 1
ATOM 736 C CA . SER A 1 99 ? -21.642 4.244 7.366 1.00 97.69 99 SER A CA 1
ATOM 737 C C . SER A 1 99 ? -21.692 2.742 7.072 1.00 97.69 99 SER A C 1
ATOM 739 O O . SER A 1 99 ? -22.774 2.166 6.990 1.00 97.69 99 SER A O 1
ATOM 741 N N . ALA A 1 100 ? -20.529 2.098 6.960 1.00 96.94 100 ALA A N 1
ATOM 742 C CA . ALA A 1 100 ? -20.385 0.657 6.771 1.00 96.94 100 ALA A CA 1
ATOM 743 C C . ALA A 1 100 ? -20.441 -0.160 8.080 1.00 96.94 100 ALA A C 1
ATOM 745 O O . ALA A 1 100 ? -20.385 -1.388 8.029 1.00 96.94 100 ALA A O 1
ATOM 746 N N . GLY A 1 101 ? -20.546 0.489 9.246 1.00 97.19 101 GLY A N 1
ATOM 747 C CA . GLY A 1 101 ? -20.544 -0.181 10.551 1.00 97.19 101 GLY A CA 1
ATOM 748 C C . GLY A 1 101 ? -19.171 -0.691 11.006 1.00 97.19 101 GLY A C 1
ATOM 749 O O . GLY A 1 101 ? -19.106 -1.556 11.874 1.00 97.19 101 GLY A O 1
ATOM 750 N N . VAL A 1 102 ? -18.081 -0.174 10.435 1.00 97.75 102 VAL A N 1
ATOM 751 C CA . VAL A 1 102 ? -16.704 -0.497 10.828 1.00 97.75 102 VAL A CA 1
ATOM 752 C C . VAL A 1 102 ? -16.265 0.444 11.947 1.00 97.75 102 VAL A C 1
ATOM 754 O O . VAL A 1 102 ? -16.168 1.659 11.755 1.00 97.75 102 VAL A O 1
ATOM 757 N N . GLU A 1 103 ? -15.981 -0.108 13.126 1.00 97.25 103 GLU A N 1
ATOM 758 C CA . GLU A 1 103 ? -15.488 0.672 14.262 1.00 97.25 103 GLU A CA 1
ATOM 759 C C . GLU A 1 103 ? -14.008 1.030 14.064 1.00 97.25 103 GLU A C 1
ATOM 761 O O . GLU A 1 103 ? -13.132 0.167 13.976 1.00 97.25 103 GLU A O 1
ATOM 766 N N . THR A 1 104 ? -13.710 2.326 13.973 1.00 97.81 104 THR A N 1
ATOM 767 C CA . THR A 1 104 ? -12.343 2.802 13.751 1.00 97.81 104 THR A CA 1
ATOM 768 C C . THR A 1 104 ? -12.116 4.215 14.282 1.00 97.81 104 THR A C 1
ATOM 770 O O . THR A 1 104 ? -13.051 4.946 14.616 1.00 97.81 104 THR A O 1
ATOM 773 N N . LYS A 1 105 ? -10.844 4.610 14.355 1.00 96.56 105 LYS A N 1
ATOM 774 C CA . LYS A 1 105 ? -10.384 5.955 14.706 1.00 96.56 105 LYS A CA 1
ATOM 775 C C . LYS A 1 105 ? -9.114 6.307 13.936 1.00 96.56 105 LYS A C 1
ATOM 777 O O . LYS A 1 105 ? -8.353 5.431 13.531 1.00 96.56 105 LYS A O 1
ATOM 782 N N . VAL A 1 106 ? -8.834 7.601 13.823 1.00 96.31 106 VAL A N 1
ATOM 783 C CA . VAL A 1 106 ? -7.550 8.073 13.295 1.00 96.31 106 VAL A CA 1
ATOM 784 C C . VAL A 1 106 ? -6.500 8.056 14.410 1.00 96.31 106 VAL A C 1
ATOM 786 O O . VAL A 1 106 ? -6.701 8.662 15.461 1.00 96.31 106 VAL A O 1
ATOM 789 N N . ASP A 1 107 ? -5.375 7.380 14.180 1.00 95.69 107 ASP A N 1
ATOM 790 C CA . ASP A 1 107 ? -4.212 7.352 15.073 1.00 95.69 107 ASP A CA 1
ATOM 791 C C . ASP A 1 107 ? -2.935 7.631 14.276 1.00 95.69 107 ASP A C 1
ATOM 793 O O . ASP A 1 107 ? -2.488 6.820 13.472 1.00 95.69 107 ASP A O 1
ATOM 797 N N . LEU A 1 108 ? -2.325 8.795 14.494 1.00 91.31 108 LEU A N 1
ATOM 798 C CA . LEU A 1 108 ? -1.129 9.212 13.756 1.00 91.31 108 LEU A CA 1
ATOM 799 C C . LEU A 1 108 ? 0.168 8.594 14.298 1.00 91.31 108 LEU A C 1
ATOM 801 O O . LEU A 1 108 ? 1.209 8.731 13.650 1.00 91.31 108 LEU A O 1
ATOM 805 N N . SER A 1 109 ? 0.115 7.961 15.471 1.00 89.94 109 SER A N 1
ATOM 806 C CA . SER A 1 109 ? 1.281 7.511 16.233 1.00 89.94 109 SER A CA 1
ATOM 807 C C . SER A 1 109 ? 1.521 6.011 16.104 1.00 89.94 109 SER A C 1
ATOM 809 O O . SER A 1 109 ? 2.632 5.591 15.785 1.00 89.94 109 SER A O 1
ATOM 811 N N . SER A 1 110 ? 0.476 5.211 16.309 1.00 91.94 110 SER A N 1
ATOM 812 C CA . SER A 1 110 ? 0.526 3.751 16.263 1.00 91.94 110 SER A CA 1
ATOM 813 C C . SER A 1 110 ? -0.736 3.194 15.590 1.00 91.94 110 SER A C 1
ATOM 815 O O . SER A 1 110 ? -1.533 2.487 16.210 1.00 91.94 110 SER A O 1
ATOM 817 N N . PRO A 1 111 ? -0.967 3.546 14.313 1.00 94.12 111 PRO A N 1
ATOM 818 C CA . PRO A 1 111 ? -2.095 3.010 13.569 1.00 94.12 111 PRO A CA 1
ATOM 819 C C . PRO A 1 111 ? -1.925 1.506 13.351 1.00 94.12 111 PRO A C 1
ATOM 821 O O . PRO A 1 111 ? -0.823 1.035 13.059 1.00 94.12 111 PRO A O 1
ATOM 824 N N . LYS A 1 112 ? -3.029 0.759 13.412 1.00 93.81 112 LYS A N 1
ATOM 825 C CA . LYS A 1 112 ? -3.059 -0.644 12.982 1.00 93.81 112 LYS A CA 1
ATOM 826 C C . LYS A 1 112 ? -2.901 -0.752 11.462 1.00 93.81 112 LYS A C 1
ATOM 828 O O . LYS A 1 112 ? -2.229 -1.663 10.990 1.00 93.81 112 LYS A O 1
ATOM 833 N N . ALA A 1 113 ? -3.484 0.188 10.714 1.00 94.94 113 ALA A N 1
ATOM 834 C CA . ALA A 1 113 ? -3.396 0.255 9.258 1.00 94.94 113 ALA A CA 1
ATOM 835 C C . ALA A 1 113 ? -2.874 1.617 8.773 1.00 94.94 113 ALA A C 1
ATOM 837 O O . ALA A 1 113 ? -3.331 2.673 9.209 1.00 94.94 113 ALA A O 1
ATOM 838 N N . MET A 1 114 ? -1.934 1.612 7.829 1.00 96.69 114 MET A N 1
ATOM 839 C CA . MET A 1 114 ? -1.482 2.830 7.156 1.00 96.69 114 MET A CA 1
ATOM 840 C C . MET A 1 114 ? -2.072 2.881 5.751 1.00 96.69 114 MET A C 1
ATOM 842 O O . MET A 1 114 ? -1.715 2.075 4.895 1.00 96.69 114 MET A O 1
ATOM 846 N N . VAL A 1 115 ? -2.953 3.846 5.510 1.00 96.94 115 VAL A N 1
ATOM 847 C CA . VAL A 1 115 ? -3.511 4.118 4.187 1.00 96.94 115 VAL A CA 1
ATOM 848 C C . VAL A 1 115 ? -2.531 4.983 3.410 1.00 96.94 115 VAL A C 1
ATOM 850 O O . VAL A 1 115 ? -2.140 6.067 3.847 1.00 96.94 115 VAL A O 1
ATOM 853 N N . ARG A 1 116 ? -2.150 4.509 2.234 1.00 95.56 116 ARG A N 1
ATOM 854 C CA . ARG A 1 116 ? -1.411 5.251 1.224 1.00 95.56 116 ARG A CA 1
ATOM 855 C C . ARG A 1 116 ? -2.394 5.848 0.239 1.00 95.56 116 ARG A C 1
ATOM 857 O O . ARG A 1 116 ? -3.162 5.119 -0.385 1.00 95.56 116 ARG A O 1
ATOM 864 N N . ALA A 1 117 ? -2.360 7.169 0.117 1.00 93.62 117 ALA A N 1
ATOM 865 C CA . ALA A 1 117 ? -3.164 7.900 -0.846 1.00 93.62 117 ALA A CA 1
ATOM 866 C C . ALA A 1 117 ? -2.250 8.540 -1.885 1.00 93.62 117 ALA A C 1
ATOM 868 O O . ALA A 1 117 ? -1.544 9.496 -1.573 1.00 93.62 117 ALA A O 1
ATOM 869 N N . THR A 1 118 ? -2.241 8.022 -3.109 1.00 92.81 118 THR A N 1
ATOM 870 C CA . THR A 1 118 ? -1.508 8.657 -4.208 1.00 92.81 118 THR A CA 1
ATOM 871 C C . THR A 1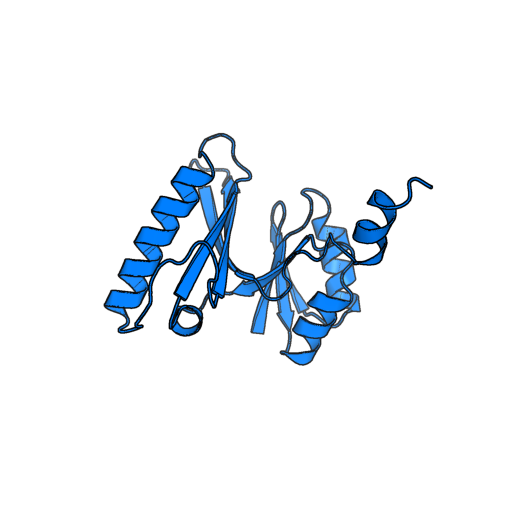 118 ? -2.467 9.523 -5.010 1.00 92.81 118 THR A C 1
ATOM 873 O O . THR A 1 118 ? -3.441 9.021 -5.569 1.00 92.81 118 THR A O 1
ATOM 876 N N . ILE A 1 119 ? -2.191 10.825 -5.044 1.00 89.56 119 ILE A N 1
ATOM 877 C CA . ILE A 1 119 ? -2.960 11.813 -5.799 1.00 89.56 119 ILE A CA 1
ATOM 878 C C . ILE A 1 119 ? -2.213 12.064 -7.102 1.00 89.56 119 ILE A C 1
ATOM 880 O O . ILE A 1 119 ? -1.118 12.629 -7.103 1.00 89.56 119 ILE A O 1
ATOM 884 N N . VAL A 1 120 ? -2.796 11.596 -8.198 1.00 83.12 120 VAL A N 1
ATOM 885 C CA . VAL A 1 120 ? -2.240 11.663 -9.550 1.00 83.12 120 VAL A CA 1
ATOM 886 C C . VAL A 1 120 ? -2.939 12.780 -10.333 1.00 83.12 120 VAL A C 1
ATOM 888 O O . VAL A 1 120 ? -4.166 12.877 -10.271 1.00 83.12 120 VAL A O 1
ATOM 891 N N . PRO A 1 121 ? -2.220 13.628 -11.085 1.00 72.69 121 PRO A N 1
ATOM 892 C CA . PRO A 1 121 ? -2.869 14.563 -12.000 1.00 72.69 121 PRO A CA 1
ATOM 893 C C . PRO A 1 121 ? -3.621 13.776 -13.087 1.00 72.69 121 PRO A C 1
ATOM 895 O O . PRO A 1 121 ? -3.049 12.861 -13.684 1.00 72.69 121 PRO A O 1
ATOM 898 N N . GLN A 1 122 ? -4.894 14.094 -13.350 1.00 62.41 122 GLN A N 1
ATOM 899 C CA . GLN A 1 122 ? -5.536 13.688 -14.607 1.00 62.41 122 GLN A CA 1
ATOM 900 C C . GLN A 1 122 ? -5.557 14.881 -15.554 1.00 62.41 122 GLN A C 1
ATOM 902 O O . GLN A 1 122 ? -5.664 16.022 -15.117 1.00 62.41 122 GLN A O 1
ATOM 907 N N . GLY A 1 123 ? -5.428 14.613 -16.854 1.00 59.22 123 GLY A N 1
ATOM 908 C CA . GLY A 1 123 ? -5.330 15.642 -17.896 1.00 59.22 123 GLY A CA 1
ATOM 909 C C . GLY A 1 123 ? -6.545 16.572 -18.030 1.00 59.22 123 GLY A C 1
ATOM 910 O O . GLY A 1 123 ? -6.461 17.510 -18.813 1.00 5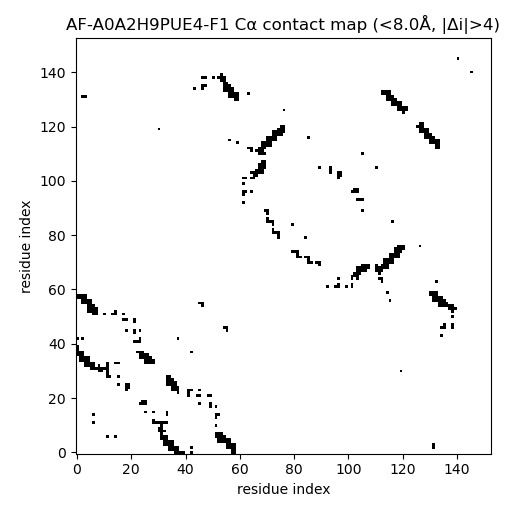9.22 123 GLY A O 1
ATOM 911 N N . ASP A 1 124 ? -7.616 16.340 -17.262 1.00 55.84 124 ASP A N 1
ATOM 912 C CA . ASP A 1 124 ? -8.848 17.134 -17.220 1.00 55.84 124 ASP A CA 1
ATOM 913 C C . ASP A 1 124 ? -9.140 17.601 -15.776 1.00 55.84 124 ASP A C 1
ATOM 915 O O . ASP A 1 124 ? -9.997 17.004 -15.132 1.00 55.84 124 ASP A O 1
ATOM 919 N N . ASP A 1 125 ? -8.412 18.600 -15.245 1.00 51.03 125 ASP A N 1
ATOM 920 C CA . ASP A 1 125 ? -8.628 19.375 -13.984 1.00 51.03 125 ASP A CA 1
ATOM 921 C C . ASP A 1 125 ? -9.072 18.623 -12.697 1.00 51.03 125 ASP A C 1
ATOM 923 O O . ASP A 1 125 ? -9.349 19.221 -11.657 1.00 51.03 125 ASP A O 1
ATOM 927 N N . THR A 1 126 ? -9.121 17.298 -12.723 1.00 50.22 126 THR A N 1
ATOM 928 C CA . THR A 1 126 ? -9.563 16.410 -11.658 1.00 50.22 126 THR A CA 1
ATOM 929 C C . THR A 1 126 ? -8.380 15.536 -11.310 1.00 50.22 126 THR A C 1
ATOM 931 O O . THR A 1 126 ? -7.871 14.775 -12.124 1.00 50.22 126 THR A O 1
ATOM 934 N N . SER A 1 127 ? -7.870 15.665 -10.094 1.00 61.66 127 SER A N 1
ATOM 935 C CA . SER A 1 127 ? -6.852 14.744 -9.614 1.00 61.66 127 SER A CA 1
ATOM 936 C C . SER A 1 127 ? -7.498 13.388 -9.320 1.00 61.66 127 SER A C 1
ATOM 938 O O . SER A 1 127 ? -8.549 13.291 -8.686 1.00 61.66 127 SER A O 1
ATOM 940 N N . GLY A 1 128 ? -6.883 12.322 -9.825 1.00 79.06 128 GLY A N 1
ATOM 941 C CA . GLY A 1 128 ? -7.270 10.957 -9.513 1.00 79.06 128 GLY A CA 1
ATOM 942 C C . GLY A 1 128 ? -6.705 10.578 -8.153 1.00 79.06 128 GLY A C 1
ATOM 943 O O . GLY A 1 128 ? -5.568 10.919 -7.830 1.00 79.06 128 GLY A O 1
ATOM 944 N N . GLU A 1 129 ? -7.482 9.861 -7.355 1.00 88.44 129 GLU A N 1
ATOM 945 C CA . GLU A 1 129 ? -7.043 9.367 -6.055 1.00 88.44 129 GLU A CA 1
ATOM 946 C C . GLU A 1 129 ? -6.949 7.842 -6.095 1.00 88.44 129 GLU A C 1
ATOM 948 O O . GLU A 1 129 ? -7.917 7.153 -6.418 1.00 88.44 129 GLU A O 1
ATOM 953 N N . VAL A 1 130 ? -5.775 7.311 -5.759 1.00 92.94 130 VAL A N 1
ATOM 954 C CA . VAL A 1 130 ? -5.538 5.873 -5.627 1.00 92.94 130 VAL A CA 1
ATOM 955 C C . VAL A 1 130 ? -5.236 5.561 -4.168 1.00 92.94 130 VAL A C 1
ATOM 957 O O . VAL A 1 130 ? -4.257 6.060 -3.610 1.00 92.94 130 VAL A O 1
ATOM 960 N N . LEU A 1 131 ? -6.073 4.719 -3.561 1.00 94.56 131 LEU A N 1
ATOM 961 C CA . LEU A 1 131 ? -5.969 4.324 -2.159 1.00 94.56 131 LEU A CA 1
ATOM 962 C C . LEU A 1 131 ? -5.519 2.871 -2.000 1.00 94.56 131 LEU A C 1
ATOM 964 O O . LEU A 1 131 ? -6.043 1.965 -2.654 1.00 94.56 131 LEU A O 1
ATOM 968 N N . GLY A 1 132 ? -4.603 2.637 -1.064 1.00 96.25 132 GLY A N 1
ATOM 969 C CA . GLY A 1 132 ? -4.203 1.294 -0.661 1.00 96.25 132 GLY A CA 1
ATOM 970 C C . GLY A 1 132 ? -3.743 1.204 0.790 1.00 96.25 132 GLY A C 1
ATOM 971 O O . GLY A 1 132 ? -3.397 2.206 1.406 1.00 96.25 132 GLY A O 1
ATOM 972 N N . ILE A 1 133 ? -3.731 -0.005 1.341 1.00 96.94 133 ILE A N 1
ATOM 973 C CA . ILE A 1 133 ? -3.143 -0.319 2.646 1.00 96.94 133 ILE A CA 1
ATOM 974 C C . ILE A 1 133 ? -1.680 -0.690 2.446 1.00 96.94 133 ILE A C 1
ATOM 976 O O . ILE A 1 133 ? -1.383 -1.619 1.696 1.00 96.94 133 ILE A O 1
ATOM 980 N N . ASP A 1 134 ? -0.775 0.011 3.122 1.00 96.00 134 ASP A N 1
ATOM 981 C CA . ASP A 1 134 ? 0.654 -0.293 3.094 1.00 96.00 134 ASP A CA 1
ATOM 982 C C . ASP A 1 134 ? 0.925 -1.686 3.679 1.00 96.00 134 ASP A C 1
ATOM 984 O O . ASP A 1 134 ? 0.593 -1.958 4.834 1.00 96.00 134 ASP A O 1
ATOM 988 N N . LEU A 1 135 ? 1.542 -2.563 2.886 1.00 93.62 135 LEU A N 1
ATOM 989 C CA . LEU A 1 135 ? 1.963 -3.895 3.325 1.00 93.62 135 LEU A CA 1
ATOM 990 C C . LEU A 1 135 ? 3.456 -3.967 3.638 1.00 93.62 135 LEU A C 1
ATOM 992 O O . LEU A 1 135 ? 3.906 -4.909 4.291 1.00 93.62 135 LEU A O 1
ATOM 996 N N . SER A 1 136 ? 4.242 -3.034 3.111 1.00 87.44 136 SER A N 1
ATOM 997 C CA . SER A 1 136 ? 5.695 -3.144 3.076 1.00 87.44 136 SER A CA 1
ATOM 998 C C . SER A 1 136 ? 6.399 -2.242 4.078 1.00 87.44 136 SER A C 1
ATOM 1000 O O . SER A 1 136 ? 7.561 -2.483 4.403 1.00 87.44 136 SER A O 1
ATOM 1002 N N . GLY A 1 137 ? 5.733 -1.181 4.536 1.00 79.19 137 GLY A N 1
ATOM 1003 C CA . GLY A 1 137 ? 6.430 -0.071 5.165 1.00 79.19 137 GLY A CA 1
ATOM 1004 C C . GLY A 1 137 ? 7.421 0.558 4.180 1.00 79.19 137 GLY A C 1
ATOM 1005 O O . GLY A 1 137 ? 7.172 0.623 2.977 1.00 79.19 137 GLY A O 1
ATOM 1006 N N . ASP A 1 138 ? 8.560 1.031 4.681 1.00 67.94 138 ASP A N 1
ATOM 1007 C CA . ASP A 1 138 ? 9.577 1.707 3.868 1.00 67.94 138 ASP A CA 1
ATOM 1008 C C . ASP A 1 138 ? 10.572 0.702 3.248 1.00 67.94 138 ASP A C 1
ATOM 1010 O O . ASP A 1 138 ? 11.595 0.380 3.856 1.00 67.94 138 ASP A O 1
ATOM 1014 N N . ILE A 1 139 ? 10.292 0.221 2.026 1.00 71.38 139 ILE A N 1
ATOM 1015 C CA . ILE A 1 139 ? 11.167 -0.726 1.290 1.00 71.38 139 ILE A CA 1
ATOM 1016 C C . ILE A 1 139 ? 12.549 -0.103 1.010 1.00 71.38 139 ILE A C 1
ATOM 1018 O O . ILE A 1 139 ? 13.567 -0.803 0.940 1.00 71.38 139 ILE A O 1
ATOM 1022 N N . GLY A 1 140 ? 12.610 1.227 0.878 1.00 63.94 140 GLY A N 1
ATOM 1023 C CA . GLY A 1 140 ? 13.835 1.977 0.601 1.00 63.94 140 GLY A CA 1
ATOM 1024 C C . GLY A 1 140 ? 14.838 1.973 1.760 1.00 63.94 140 GLY A C 1
ATOM 1025 O O . GLY A 1 140 ? 16.055 2.034 1.526 1.00 63.94 140 GLY A O 1
ATOM 1026 N N . LYS A 1 141 ? 14.358 1.838 3.002 1.00 68.75 141 LYS A N 1
ATOM 1027 C CA . LYS A 1 141 ? 15.169 1.753 4.227 1.00 68.75 141 LYS A CA 1
ATOM 1028 C C . LYS A 1 141 ? 15.534 0.314 4.567 1.00 68.75 141 LYS A C 1
ATOM 1030 O O . LYS A 1 141 ? 15.178 -0.217 5.612 1.00 68.75 141 LYS A O 1
ATOM 1035 N N . ARG A 1 142 ? 16.324 -0.311 3.698 1.00 73.19 142 ARG A N 1
ATOM 1036 C CA . ARG A 1 142 ? 16.964 -1.586 4.038 1.00 73.19 142 ARG A CA 1
ATOM 1037 C C . ARG A 1 142 ? 17.964 -1.368 5.173 1.00 73.19 142 ARG A C 1
ATOM 1039 O O . ARG A 1 142 ? 18.751 -0.422 5.110 1.00 73.19 142 ARG A O 1
ATOM 1046 N N . ASP A 1 143 ? 17.972 -2.257 6.164 1.00 71.62 143 ASP A N 1
ATOM 1047 C CA . ASP A 1 143 ? 18.759 -2.103 7.399 1.00 71.62 143 ASP A CA 1
ATOM 1048 C C . ASP A 1 143 ? 20.239 -1.777 7.147 1.00 71.62 143 ASP A C 1
ATOM 1050 O O . ASP A 1 143 ? 20.819 -0.938 7.834 1.00 71.62 143 ASP A O 1
ATOM 1054 N N . TYR A 1 144 ? 20.844 -2.331 6.090 1.00 70.19 144 TYR A N 1
ATOM 1055 C CA . TYR A 1 144 ? 22.238 -2.032 5.737 1.00 70.19 144 TYR A CA 1
ATOM 1056 C C . TYR A 1 144 ? 22.504 -0.547 5.416 1.00 70.19 144 TYR A C 1
ATOM 1058 O O . TYR A 1 144 ? 23.629 -0.083 5.585 1.00 70.19 144 TYR A O 1
ATOM 1066 N N . LYS A 1 145 ? 21.497 0.223 4.981 1.00 61.03 145 LYS A N 1
ATOM 1067 C CA . LYS A 1 145 ? 21.610 1.677 4.766 1.00 61.03 145 LYS A CA 1
ATOM 1068 C C . LYS A 1 145 ? 21.437 2.470 6.060 1.00 61.03 145 LYS A C 1
ATOM 1070 O O . LYS A 1 145 ? 22.010 3.547 6.189 1.00 61.03 145 LYS A O 1
ATOM 1075 N N . VAL A 1 146 ? 20.676 1.939 7.019 1.00 59.97 146 VAL A N 1
ATOM 1076 C CA . VAL A 1 146 ? 20.456 2.564 8.333 1.00 59.97 146 VAL A CA 1
ATOM 1077 C C . VAL A 1 146 ? 21.733 2.510 9.179 1.00 59.97 146 VAL A C 1
ATOM 1079 O O . VAL A 1 146 ? 22.031 3.456 9.903 1.00 59.97 146 VAL A O 1
ATOM 1082 N N . PHE A 1 147 ? 22.535 1.449 9.047 1.00 53.31 147 PHE A N 1
ATOM 1083 C CA . PHE A 1 147 ? 23.824 1.335 9.744 1.00 53.31 147 PHE A CA 1
ATOM 1084 C C . PHE A 1 147 ? 24.966 2.115 9.077 1.00 53.31 147 PHE A C 1
ATOM 1086 O O . PHE A 1 147 ? 25.886 2.544 9.772 1.00 53.31 147 PHE A O 1
ATOM 1093 N N . ALA A 1 148 ? 24.892 2.375 7.768 1.00 52.09 148 ALA A N 1
ATOM 1094 C CA . ALA A 1 148 ? 25.910 3.145 7.047 1.00 52.09 148 ALA A CA 1
ATOM 1095 C C . ALA A 1 148 ? 26.000 4.624 7.487 1.00 52.09 148 ALA A C 1
ATOM 1097 O O . ALA A 1 148 ? 27.029 5.259 7.281 1.00 52.09 148 ALA A O 1
ATOM 1098 N N . SER A 1 149 ? 24.960 5.176 8.124 1.00 52.56 149 SER A N 1
ATOM 1099 C CA . SER A 1 149 ? 24.964 6.545 8.669 1.00 52.56 149 SER A CA 1
ATOM 1100 C C . SER A 1 149 ? 25.430 6.641 10.128 1.00 52.56 149 SER A C 1
ATOM 1102 O O . SER A 1 149 ? 25.472 7.740 10.678 1.00 52.56 149 SER A O 1
ATOM 1104 N N . ARG A 1 150 ? 25.788 5.516 10.770 1.00 45.97 150 ARG A N 1
ATOM 1105 C CA . ARG A 1 150 ? 26.262 5.468 12.169 1.00 45.97 150 ARG A CA 1
ATOM 1106 C C . ARG A 1 150 ? 27.741 5.107 12.328 1.00 45.97 150 ARG A C 1
ATOM 1108 O O . ARG A 1 150 ? 28.224 5.048 13.453 1.00 45.97 150 ARG A O 1
ATOM 1115 N N . SER A 1 151 ? 28.472 4.895 11.238 1.00 40.38 151 SER A N 1
ATOM 1116 C CA . SER A 1 151 ? 29.914 4.637 11.264 1.00 40.38 151 SER A CA 1
ATOM 1117 C C . SER A 1 151 ? 30.722 5.917 11.027 1.00 40.38 151 SER A C 1
ATOM 1119 O O . SER A 1 151 ? 31.322 6.089 9.968 1.00 40.38 151 SER A O 1
ATOM 1121 N N . SER A 1 152 ? 30.752 6.809 12.019 1.00 36.41 152 SER A N 1
ATOM 1122 C CA . SER A 1 152 ? 31.964 7.583 12.307 1.00 36.41 152 SER A CA 1
ATOM 1123 C C . SER A 1 152 ? 32.652 6.891 13.481 1.00 36.41 152 SER A C 1
ATOM 1125 O O . SER A 1 152 ? 32.086 6.848 14.576 1.00 36.41 152 SER A O 1
ATOM 1127 N N . LEU A 1 153 ? 33.811 6.287 13.208 1.00 40.16 153 LEU A N 1
ATOM 1128 C CA . LEU A 1 153 ? 34.793 5.914 14.228 1.00 40.16 153 LEU A CA 1
ATOM 1129 C C . LEU A 1 153 ? 35.168 7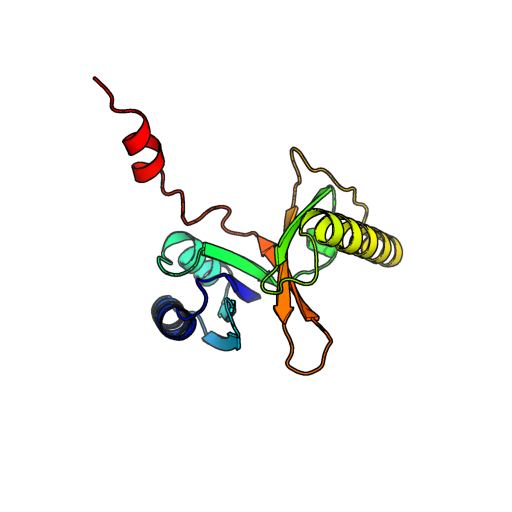.131 15.083 1.00 40.16 153 LEU A C 1
ATOM 1131 O O . LEU A 1 153 ? 35.213 8.244 14.508 1.00 40.16 153 LEU A O 1
#

pLDDT: mean 88.7, std 14.18, range [36.41, 98.5]

Radius of gyration: 16.31 Å; Cα contacts (8 Å, |Δi|>4): 295; chains: 1; bounding box: 56×38×34 Å